Protein AF-A0A1I7UEZ5-F1 (afdb_monomer_lite)

pLDDT: mean 85.13, std 16.83, range [41.66, 97.75]

Organism: NCBI:txid1561998

Radius of gyration: 17.38 Å; chains: 1; bounding box: 58×22×42 Å

Sequence (93 aa):
MPGIRTKKSERRGQTLDNEKLIEMYNNRFEIEEELDILENLKIMDERKRIKQLNIQLSYIDNIISIGETNYTKKRHINVRRLFSVLKTLQEKE

Foldseek 3Di:
DDDDPPDPDPPPQFQADPVVLVVLVVLLVVLVVVLVVVVVVVPDPCVVVNVLSVVLNVLSVLLNVLRGHGHDPVSNVVSVVSVVVSVVSVVVD

Secondary structure (DSSP, 8-state):
------------SBSS-HHHHHHHHHHHHHHHHHHHHHHHT-SS--HHHHHHHHHHHHHHHHHHHHHTSBP-HHHHHHHHHHHHHHHHHHTT-

Structure (mmCIF, N/CA/C/O backbone):
data_AF-A0A1I7UEZ5-F1
#
_entry.id   AF-A0A1I7UEZ5-F1
#
loop_
_atom_site.group_PDB
_atom_site.id
_atom_site.type_symbol
_atom_site.label_atom_id
_atom_site.label_alt_id
_atom_site.label_comp_id
_atom_site.label_asym_id
_atom_site.label_entity_id
_atom_site.label_seq_id
_atom_site.pdbx_PDB_ins_code
_atom_site.Cartn_x
_atom_site.Cartn_y
_atom_site.Cartn_z
_atom_site.occupancy
_atom_site.B_iso_or_equiv
_atom_site.auth_seq_id
_atom_site.auth_comp_id
_atom_site.auth_asym_id
_atom_site.auth_atom_id
_atom_site.pdbx_PDB_model_num
ATOM 1 N N . MET A 1 1 ? 45.131 -4.814 -12.822 1.00 46.03 1 MET A N 1
ATOM 2 C CA . MET A 1 1 ? 43.922 -5.597 -12.484 1.00 46.03 1 MET A CA 1
ATOM 3 C C . MET A 1 1 ? 42.704 -4.712 -12.710 1.00 46.03 1 MET A C 1
ATOM 5 O O . MET A 1 1 ? 42.594 -3.711 -12.013 1.00 46.03 1 MET A O 1
ATOM 9 N N . PRO A 1 2 ? 41.858 -4.969 -13.721 1.00 42.41 2 PRO A N 1
ATOM 10 C CA . PRO A 1 2 ? 40.688 -4.137 -13.963 1.00 42.41 2 PRO A CA 1
ATOM 11 C C . PRO A 1 2 ? 39.576 -4.508 -12.977 1.00 42.41 2 PRO A C 1
ATOM 13 O O . PRO A 1 2 ? 39.306 -5.685 -12.743 1.00 42.41 2 PRO A O 1
ATOM 16 N N . GLY A 1 3 ? 38.987 -3.476 -12.371 1.00 44.84 3 GLY A N 1
ATOM 17 C CA . GLY A 1 3 ? 38.035 -3.572 -11.272 1.00 44.84 3 GLY A CA 1
ATOM 18 C C . GLY A 1 3 ? 36.829 -4.454 -11.580 1.00 44.84 3 GLY A C 1
ATOM 19 O O . GLY A 1 3 ? 36.225 -4.377 -12.652 1.00 44.84 3 GLY A O 1
ATOM 20 N N . ILE A 1 4 ? 36.481 -5.274 -10.591 1.00 46.34 4 ILE A N 1
ATOM 21 C CA . ILE A 1 4 ? 35.267 -6.080 -10.544 1.00 46.34 4 ILE A CA 1
ATOM 22 C C . ILE A 1 4 ? 34.088 -5.110 -10.635 1.00 46.34 4 ILE A C 1
ATOM 24 O O . ILE A 1 4 ? 33.735 -4.436 -9.669 1.00 46.34 4 ILE A O 1
ATOM 28 N N . ARG A 1 5 ? 33.502 -5.005 -11.832 1.00 49.47 5 ARG A N 1
ATOM 29 C CA . ARG A 1 5 ? 32.212 -4.349 -12.031 1.00 49.47 5 ARG A CA 1
ATOM 30 C C . ARG A 1 5 ? 31.217 -5.109 -11.168 1.00 49.47 5 ARG A C 1
ATOM 32 O O . ARG A 1 5 ? 30.952 -6.285 -11.417 1.00 49.47 5 ARG A O 1
ATOM 39 N N . THR A 1 6 ? 30.737 -4.445 -10.126 1.00 46.59 6 THR A N 1
ATOM 40 C CA . THR A 1 6 ? 29.687 -4.937 -9.246 1.00 46.59 6 THR A CA 1
ATOM 41 C C . THR A 1 6 ? 28.555 -5.498 -10.097 1.00 46.59 6 THR A C 1
ATOM 43 O O . THR A 1 6 ? 28.102 -4.881 -11.066 1.00 46.59 6 THR A O 1
ATOM 46 N N . LYS A 1 7 ? 28.186 -6.742 -9.781 1.00 41.66 7 LYS A N 1
ATOM 47 C CA . LYS A 1 7 ? 27.148 -7.516 -10.456 1.00 41.66 7 LYS A CA 1
ATOM 48 C C . LYS A 1 7 ? 25.924 -6.620 -10.653 1.00 41.66 7 LYS A C 1
ATOM 50 O O . LYS A 1 7 ? 25.341 -6.160 -9.675 1.00 41.66 7 LYS A O 1
ATOM 55 N N . LYS A 1 8 ? 25.544 -6.371 -11.912 1.00 44.44 8 LYS A N 1
ATOM 56 C CA . LYS A 1 8 ? 24.195 -5.904 -12.247 1.00 44.44 8 LYS A CA 1
ATOM 57 C C . LYS A 1 8 ? 23.251 -6.932 -11.636 1.00 44.44 8 LYS A C 1
ATOM 59 O O . LYS A 1 8 ? 23.176 -8.045 -12.150 1.00 44.44 8 LYS A O 1
ATOM 64 N N . SER A 1 9 ? 22.608 -6.586 -10.523 1.00 49.12 9 SER A N 1
ATOM 65 C CA . SER A 1 9 ? 21.509 -7.382 -10.000 1.00 49.12 9 SER A CA 1
ATOM 66 C C . SER A 1 9 ? 20.512 -7.574 -11.136 1.00 49.12 9 SER A C 1
ATOM 68 O O . SER A 1 9 ? 20.253 -6.654 -11.920 1.00 49.12 9 SER A O 1
ATOM 70 N N . GLU A 1 10 ? 20.053 -8.807 -11.298 1.00 47.25 10 GLU A N 1
ATOM 71 C CA . GLU A 1 10 ? 19.091 -9.194 -12.317 1.00 47.25 10 GLU A CA 1
ATOM 72 C C . GLU 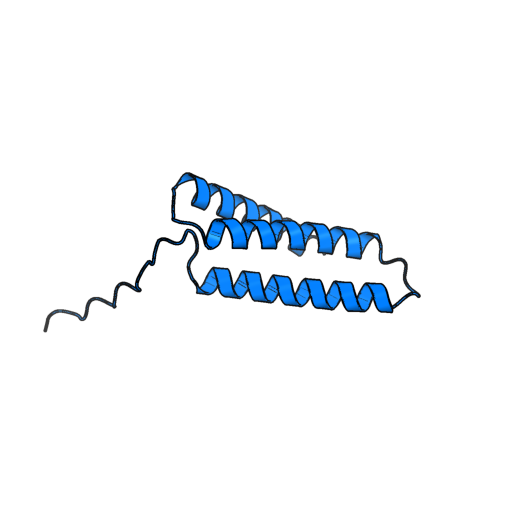A 1 10 ? 17.824 -8.348 -12.147 1.00 47.25 10 GLU A C 1
ATOM 74 O O . GLU A 1 10 ? 16.936 -8.670 -11.364 1.00 47.25 10 GLU A O 1
ATOM 79 N N . ARG A 1 11 ? 17.740 -7.225 -12.868 1.00 50.94 11 ARG A N 1
ATOM 80 C CA . ARG A 1 11 ? 16.512 -6.443 -13.012 1.00 50.94 11 ARG A CA 1
ATOM 81 C C . ARG A 1 11 ? 15.538 -7.283 -13.827 1.00 50.94 11 ARG A C 1
ATOM 83 O O . ARG A 1 11 ? 15.436 -7.111 -15.042 1.00 50.94 11 ARG A O 1
ATOM 90 N N . ARG A 1 12 ? 14.843 -8.214 -13.179 1.00 54.31 12 ARG A N 1
ATOM 91 C CA . ARG A 1 12 ? 13.697 -8.913 -13.762 1.00 54.31 12 ARG A CA 1
ATOM 92 C C . ARG A 1 12 ? 12.547 -7.932 -13.889 1.00 54.31 12 ARG A C 1
ATOM 94 O O . ARG A 1 12 ? 11.637 -7.962 -13.087 1.00 54.31 12 ARG A O 1
ATOM 101 N N . GLY A 1 13 ? 12.612 -7.034 -14.865 1.00 70.19 13 GLY A N 1
ATOM 102 C CA . GLY A 1 13 ? 11.473 -6.268 -15.355 1.00 70.19 13 GLY A CA 1
ATOM 103 C C . GLY A 1 13 ? 10.792 -5.291 -14.392 1.00 70.19 13 GLY A C 1
ATOM 104 O O . GLY A 1 13 ? 10.241 -4.349 -14.915 1.00 70.19 13 GLY A O 1
ATOM 105 N N . GLN A 1 14 ? 10.831 -5.435 -13.068 1.00 84.62 14 GLN A N 1
ATOM 106 C CA . GLN A 1 14 ? 9.935 -4.807 -12.089 1.00 84.62 14 GLN A CA 1
ATOM 107 C C . GLN A 1 14 ? 10.122 -3.291 -11.923 1.00 84.62 14 GLN A C 1
ATOM 109 O O . GLN A 1 14 ? 11.181 -2.731 -12.218 1.00 84.62 14 GLN A O 1
ATOM 114 N N . THR A 1 15 ? 9.057 -2.613 -11.485 1.00 89.62 15 THR A N 1
ATOM 115 C CA . THR A 1 15 ? 9.024 -1.154 -11.304 1.00 89.62 15 THR A CA 1
ATOM 116 C C . THR A 1 15 ? 9.752 -0.733 -10.032 1.00 89.62 15 THR A C 1
ATOM 118 O O . THR A 1 15 ? 10.409 0.310 -10.039 1.00 89.62 15 THR A O 1
ATOM 121 N N . LEU A 1 16 ? 9.651 -1.532 -8.970 1.00 91.12 16 LEU A N 1
ATOM 122 C CA . LEU A 1 16 ? 10.423 -1.376 -7.741 1.00 91.12 16 LEU A CA 1
ATOM 123 C C . LEU A 1 16 ? 11.491 -2.459 -7.625 1.00 91.12 16 LEU A C 1
ATOM 125 O O . LEU A 1 16 ? 11.405 -3.507 -8.260 1.00 91.12 16 LEU A O 1
ATOM 129 N N . ASP A 1 17 ? 12.518 -2.173 -6.830 1.00 91.50 17 ASP A N 1
ATOM 130 C CA . ASP A 1 17 ? 13.463 -3.194 -6.401 1.00 91.50 17 ASP A CA 1
ATOM 131 C C . ASP A 1 17 ? 12.858 -4.065 -5.290 1.00 91.50 17 ASP A C 1
ATOM 133 O O . ASP A 1 17 ? 11.867 -3.714 -4.644 1.00 91.50 17 ASP A O 1
ATOM 137 N N . ASN A 1 18 ? 13.467 -5.231 -5.081 1.00 91.25 18 ASN A N 1
ATOM 138 C CA . ASN A 1 18 ? 12.991 -6.191 -4.090 1.00 91.25 18 ASN A CA 1
ATOM 139 C C . ASN A 1 18 ? 13.040 -5.623 -2.670 1.00 91.25 18 ASN A C 1
ATOM 141 O O . ASN A 1 18 ? 12.166 -5.936 -1.875 1.00 91.25 18 ASN A O 1
ATOM 145 N N . GLU A 1 19 ? 14.032 -4.789 -2.351 1.00 93.56 19 GLU A N 1
ATOM 146 C CA . GLU A 1 19 ? 14.155 -4.172 -1.026 1.00 93.56 19 GLU A CA 1
ATOM 147 C C . GLU A 1 19 ? 12.938 -3.295 -0.716 1.00 93.56 19 GLU A C 1
ATOM 149 O O . GLU A 1 19 ? 12.331 -3.444 0.344 1.00 93.56 19 GLU A O 1
ATOM 154 N N . LYS A 1 20 ? 12.512 -2.449 -1.664 1.00 93.44 20 LYS A N 1
ATOM 155 C CA . LYS A 1 20 ? 11.310 -1.627 -1.492 1.00 93.44 20 LYS A CA 1
ATOM 156 C C . LYS A 1 20 ? 10.030 -2.446 -1.499 1.00 93.44 20 LYS A C 1
ATOM 158 O O . LYS A 1 20 ? 9.103 -2.093 -0.781 1.00 93.44 20 LYS A O 1
ATOM 163 N N . LEU A 1 21 ? 9.955 -3.519 -2.284 1.00 94.12 21 LEU A N 1
ATOM 164 C CA . LEU A 1 21 ? 8.799 -4.418 -2.244 1.00 94.12 21 LEU A CA 1
ATOM 165 C C . LEU A 1 21 ? 8.674 -5.104 -0.880 1.00 94.12 21 LEU A C 1
ATOM 167 O O . LEU A 1 21 ? 7.591 -5.094 -0.306 1.00 94.12 21 LEU A O 1
ATOM 171 N N . ILE A 1 22 ? 9.775 -5.629 -0.335 1.00 96.06 22 ILE A N 1
ATOM 172 C CA . ILE A 1 22 ? 9.808 -6.252 0.996 1.00 96.06 22 ILE A CA 1
ATOM 173 C C . ILE A 1 22 ? 9.371 -5.251 2.072 1.00 96.06 22 ILE A C 1
ATOM 175 O O . ILE A 1 22 ? 8.528 -5.586 2.895 1.00 96.06 22 ILE A O 1
ATOM 179 N N . GLU A 1 23 ? 9.880 -4.016 2.034 1.00 95.56 23 GLU A N 1
ATOM 180 C CA . GLU A 1 23 ? 9.459 -2.949 2.955 1.00 95.56 23 GLU A CA 1
ATOM 181 C C . GLU A 1 23 ? 7.939 -2.723 2.909 1.00 95.56 23 GLU A C 1
ATOM 183 O O . GLU A 1 23 ? 7.292 -2.619 3.946 1.00 95.56 23 GLU A O 1
ATOM 188 N N . MET A 1 24 ? 7.341 -2.707 1.714 1.00 97.00 24 MET A N 1
ATOM 189 C CA . MET A 1 24 ? 5.893 -2.531 1.573 1.00 97.00 24 MET A CA 1
ATOM 190 C C . MET A 1 24 ? 5.092 -3.735 2.063 1.00 97.00 24 MET A C 1
ATOM 192 O O . MET A 1 24 ? 4.048 -3.539 2.676 1.00 97.00 24 MET A O 1
ATOM 196 N N . TYR A 1 25 ? 5.569 -4.962 1.844 1.00 97.69 25 TYR A N 1
ATOM 197 C CA . TYR A 1 25 ? 4.925 -6.153 2.403 1.00 97.69 25 TYR A CA 1
ATOM 198 C C . TYR A 1 25 ? 4.979 -6.185 3.931 1.00 97.69 25 TYR A C 1
ATOM 200 O O . TYR A 1 25 ? 3.987 -6.551 4.554 1.00 97.69 25 TYR A O 1
ATOM 208 N N . ASN A 1 26 ? 6.094 -5.765 4.531 1.00 97.75 26 ASN A N 1
ATOM 209 C CA . ASN A 1 26 ? 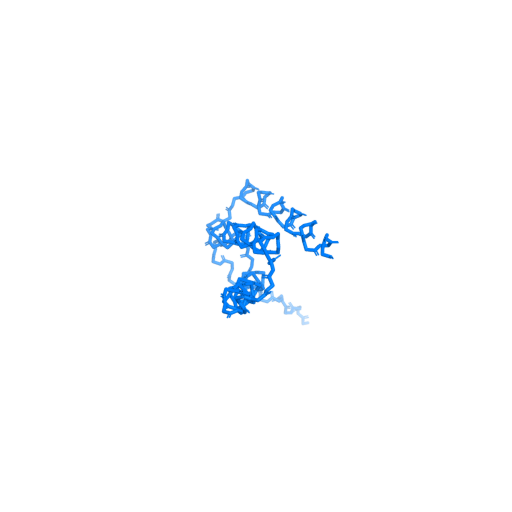6.209 -5.671 5.985 1.00 97.75 26 ASN A CA 1
ATOM 210 C C . ASN A 1 26 ? 5.229 -4.632 6.543 1.00 97.75 26 ASN A C 1
ATOM 212 O O . ASN A 1 26 ? 4.446 -4.954 7.428 1.00 97.75 26 ASN A O 1
ATOM 216 N N . ASN A 1 27 ? 5.179 -3.434 5.950 1.00 95.75 27 ASN A N 1
ATOM 217 C CA . ASN A 1 27 ? 4.221 -2.404 6.364 1.00 95.75 27 ASN A CA 1
ATOM 218 C C . ASN A 1 27 ? 2.764 -2.871 6.203 1.00 95.75 27 ASN A C 1
ATOM 220 O O . ASN A 1 27 ? 1.908 -2.534 7.015 1.00 95.75 27 ASN A O 1
ATOM 224 N N . ARG A 1 28 ? 2.466 -3.637 5.143 1.00 97.75 28 ARG A N 1
ATOM 225 C CA . ARG A 1 28 ? 1.144 -4.240 4.927 1.00 97.75 28 ARG A CA 1
ATOM 226 C C . ARG A 1 28 ? 0.775 -5.165 6.087 1.00 97.75 28 ARG A C 1
ATOM 228 O O . ARG A 1 28 ? -0.314 -5.034 6.630 1.00 97.75 28 ARG A O 1
ATOM 235 N N . PHE A 1 29 ? 1.693 -6.057 6.456 1.00 97.75 29 PHE A N 1
ATOM 236 C CA . PHE A 1 29 ? 1.511 -7.004 7.553 1.00 97.75 29 PHE A CA 1
ATOM 237 C C . PHE A 1 29 ? 1.299 -6.293 8.898 1.00 97.75 29 PHE A C 1
ATOM 239 O O . PHE A 1 29 ? 0.354 -6.617 9.607 1.00 97.75 29 PHE A O 1
ATOM 246 N N . GLU A 1 30 ? 2.118 -5.286 9.216 1.00 96.50 30 GLU A N 1
ATOM 247 C CA . GLU A 1 30 ? 2.003 -4.511 10.462 1.00 96.50 30 GLU A CA 1
ATOM 248 C C . GLU A 1 30 ? 0.642 -3.805 10.587 1.00 96.50 30 GLU A C 1
ATOM 250 O O . GLU A 1 30 ? 0.021 -3.821 11.648 1.00 96.50 30 GLU A O 1
ATOM 255 N N . ILE A 1 31 ? 0.138 -3.220 9.494 1.00 95.62 31 ILE A N 1
ATOM 256 C CA . ILE A 1 31 ? -1.172 -2.553 9.485 1.00 95.62 31 ILE A CA 1
ATOM 257 C C . ILE A 1 31 ? -2.324 -3.554 9.619 1.00 95.62 31 ILE A C 1
ATOM 259 O O . ILE A 1 31 ? -3.305 -3.257 10.301 1.00 95.62 31 ILE A O 1
ATOM 263 N N . GLU A 1 32 ? -2.235 -4.713 8.962 1.00 96.62 32 GLU A N 1
ATOM 264 C CA . GLU A 1 32 ? -3.236 -5.779 9.099 1.00 96.62 32 GLU A CA 1
ATOM 265 C C . GLU A 1 32 ? -3.293 -6.293 10.547 1.00 96.62 32 GLU A C 1
ATOM 267 O O . GLU A 1 32 ? -4.382 -6.413 11.104 1.00 96.62 32 GLU A O 1
ATOM 272 N N . GLU A 1 33 ? -2.141 -6.492 11.194 1.00 96.31 33 GLU A N 1
ATOM 273 C CA . GLU A 1 33 ? -2.074 -6.886 12.607 1.00 96.31 33 GLU A CA 1
ATOM 274 C C . GLU A 1 33 ? -2.675 -5.814 13.533 1.00 96.31 33 GLU A C 1
ATOM 276 O O . GLU A 1 33 ? -3.447 -6.135 14.440 1.00 96.31 33 GLU A O 1
ATOM 281 N N . GLU A 1 34 ? -2.389 -4.529 13.292 1.00 94.19 34 GLU A N 1
ATOM 282 C CA . GLU A 1 34 ? -2.981 -3.441 14.077 1.00 94.19 34 GLU A CA 1
ATOM 283 C C . GLU A 1 34 ? -4.509 -3.387 13.912 1.00 94.19 34 GLU A C 1
ATOM 285 O O . GLU A 1 34 ? -5.235 -3.239 14.899 1.00 94.19 34 GLU A O 1
ATOM 290 N N . LEU A 1 35 ? -5.019 -3.544 12.686 1.00 93.06 35 LEU A N 1
ATOM 291 C CA . LEU A 1 35 ? -6.459 -3.598 12.422 1.00 93.06 35 LEU A CA 1
ATOM 292 C C . LEU A 1 35 ? -7.127 -4.756 13.174 1.00 93.06 35 LEU A C 1
ATOM 294 O O . LEU A 1 35 ? -8.136 -4.528 13.846 1.00 93.06 35 LEU A O 1
ATOM 298 N N . ASP A 1 36 ? -6.536 -5.950 13.138 1.00 93.00 36 ASP A N 1
ATOM 299 C CA . ASP A 1 36 ? -7.041 -7.123 13.858 1.00 93.00 36 ASP A CA 1
ATOM 300 C C . ASP A 1 36 ? -7.099 -6.874 15.376 1.00 93.00 36 ASP A C 1
ATOM 302 O O . ASP A 1 36 ? -8.074 -7.233 16.048 1.00 93.00 36 ASP A O 1
ATOM 306 N N . ILE A 1 37 ? -6.084 -6.219 15.948 1.00 92.00 37 ILE A N 1
ATOM 307 C CA . ILE A 1 37 ? -6.066 -5.841 17.369 1.00 92.00 37 ILE A CA 1
ATOM 308 C C . ILE A 1 37 ? -7.198 -4.850 17.681 1.00 92.00 37 ILE A C 1
ATOM 310 O O . ILE A 1 37 ? -7.942 -5.042 18.649 1.00 92.00 37 ILE A O 1
ATOM 314 N N . LEU A 1 38 ? -7.358 -3.805 16.865 1.00 90.12 38 LEU A N 1
ATOM 315 C CA . LEU A 1 38 ? -8.366 -2.761 17.073 1.00 90.12 38 LEU A CA 1
ATOM 316 C C . LEU A 1 38 ? -9.798 -3.295 16.957 1.00 90.12 38 LEU A C 1
ATOM 318 O O . LEU A 1 38 ? -10.662 -2.909 17.749 1.00 90.12 38 LEU A O 1
ATOM 322 N N . GLU A 1 39 ? -10.059 -4.210 16.023 1.00 86.19 39 GLU A N 1
ATOM 323 C CA . GLU A 1 39 ? -11.364 -4.865 15.890 1.00 86.19 39 GLU A CA 1
ATOM 324 C C . GLU A 1 39 ? -11.704 -5.735 17.110 1.00 86.19 39 GLU A C 1
ATOM 326 O O . GLU A 1 39 ? -12.855 -5.768 17.567 1.00 86.19 39 GLU A O 1
ATOM 331 N N . ASN A 1 40 ? -10.697 -6.391 17.692 1.00 85.81 40 ASN A N 1
ATOM 332 C CA . ASN A 1 40 ? -10.863 -7.234 18.873 1.00 85.81 40 ASN A CA 1
ATOM 333 C C . ASN A 1 40 ? -11.004 -6.441 20.177 1.00 85.81 40 ASN A C 1
ATOM 335 O O . ASN A 1 40 ? -11.628 -6.927 21.125 1.00 85.81 40 ASN A O 1
ATOM 339 N N . LEU A 1 41 ? -10.475 -5.216 20.237 1.00 83.62 41 LEU A N 1
ATOM 340 C CA . LEU A 1 41 ? -10.436 -4.437 21.471 1.00 83.62 41 LEU A CA 1
ATOM 341 C C . LEU A 1 41 ? -11.800 -3.928 21.950 1.00 83.62 41 LEU A C 1
ATOM 343 O O . LEU A 1 41 ? -11.863 -3.589 23.124 1.00 83.62 41 LEU A O 1
ATOM 347 N N . LYS A 1 42 ? -12.864 -3.911 21.120 1.00 65.50 42 LYS A N 1
ATOM 348 C CA . LYS A 1 42 ? -14.314 -3.632 21.389 1.00 65.50 42 LYS A CA 1
ATOM 349 C C . LYS A 1 42 ? -14.714 -2.491 22.360 1.00 65.50 42 LYS A C 1
ATOM 351 O O . LYS A 1 42 ? -15.905 -2.220 22.503 1.00 65.50 42 LYS A O 1
ATOM 356 N N . ILE A 1 43 ? -13.773 -1.828 23.023 1.00 62.97 43 ILE A N 1
ATOM 357 C CA . ILE A 1 43 ? -13.947 -0.978 24.209 1.00 62.97 43 ILE A CA 1
ATOM 358 C C . ILE A 1 43 ? -13.538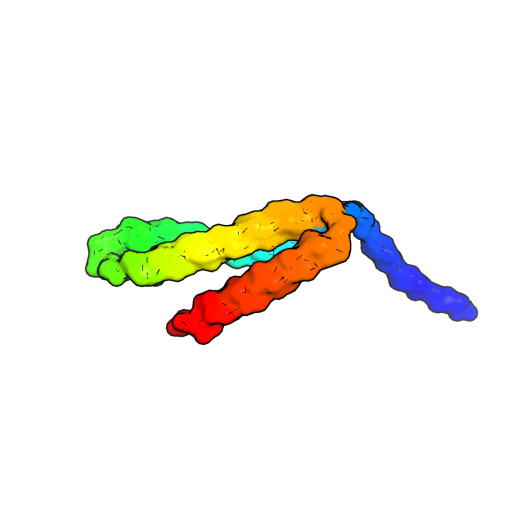 0.474 23.893 1.00 62.97 43 ILE A C 1
ATOM 360 O O . ILE A 1 43 ? -13.966 1.392 24.589 1.00 62.97 43 ILE A O 1
ATOM 364 N N . MET A 1 44 ? -12.780 0.712 22.817 1.00 65.88 44 MET A N 1
ATOM 365 C CA . MET A 1 44 ? -12.349 2.046 22.379 1.00 65.88 44 MET A CA 1
ATOM 366 C C . MET A 1 44 ? -12.964 2.411 21.019 1.00 65.88 44 MET A C 1
ATOM 368 O O . MET A 1 44 ? -13.000 1.589 20.104 1.00 65.88 44 MET A O 1
ATOM 372 N N . ASP A 1 45 ? -13.461 3.647 20.880 1.00 76.56 45 ASP A N 1
ATOM 373 C CA . ASP A 1 45 ? -13.952 4.183 19.601 1.00 76.56 45 ASP A CA 1
ATOM 374 C C . ASP A 1 45 ? -12.774 4.570 18.693 1.00 76.56 45 ASP A C 1
ATOM 376 O O . ASP A 1 45 ? -12.436 5.738 18.514 1.00 76.56 45 ASP A O 1
ATOM 380 N N . GLU A 1 46 ? -12.142 3.555 18.110 1.00 85.12 46 GLU A N 1
ATOM 381 C CA . GLU A 1 46 ? -10.966 3.693 17.244 1.00 85.12 46 GLU A CA 1
ATOM 382 C C . GLU A 1 46 ? -11.331 3.855 15.762 1.00 85.12 46 GLU A C 1
ATOM 384 O O . GLU A 1 46 ? -10.498 3.701 14.870 1.00 85.12 46 GLU A O 1
ATOM 389 N N . ARG A 1 47 ? -12.582 4.224 15.449 1.00 86.56 47 ARG A N 1
ATOM 390 C CA . ARG A 1 47 ? -13.066 4.364 14.060 1.00 86.56 47 ARG A CA 1
ATOM 391 C C . ARG A 1 47 ? -12.191 5.280 13.210 1.00 86.56 47 ARG A C 1
ATOM 393 O O . ARG A 1 47 ? -12.025 5.046 12.012 1.00 86.56 47 ARG A O 1
ATOM 400 N N . LYS A 1 48 ? -11.640 6.340 13.811 1.00 88.94 48 LYS A N 1
ATOM 401 C CA . LYS A 1 48 ? -10.738 7.268 13.119 1.00 88.94 48 LYS A CA 1
ATOM 402 C C . LYS A 1 48 ? -9.418 6.585 12.756 1.00 88.94 48 LYS A C 1
ATOM 404 O O . LYS A 1 48 ? -8.994 6.718 11.608 1.00 88.94 48 LYS A O 1
ATOM 409 N N . ARG A 1 49 ? -8.821 5.843 13.693 1.00 90.81 49 ARG A N 1
ATOM 410 C CA . ARG A 1 49 ? -7.579 5.095 13.487 1.00 90.81 49 ARG A CA 1
ATOM 411 C C . ARG A 1 49 ? -7.772 3.987 12.458 1.00 90.81 49 ARG A C 1
ATOM 413 O O . ARG A 1 49 ? -7.057 3.959 11.465 1.00 90.81 49 ARG A O 1
ATOM 420 N N . ILE A 1 50 ? -8.832 3.191 12.599 1.00 91.94 50 ILE A N 1
ATOM 421 C CA . ILE A 1 50 ? -9.221 2.149 11.634 1.00 91.94 50 ILE A CA 1
ATOM 422 C C . ILE A 1 50 ? -9.362 2.737 10.226 1.00 91.94 50 ILE A C 1
ATOM 424 O O . ILE A 1 50 ? -8.858 2.179 9.252 1.00 91.94 50 ILE A O 1
ATOM 428 N N . LYS A 1 51 ? -10.013 3.899 10.087 1.00 92.44 51 LYS A N 1
ATOM 429 C CA . LYS A 1 51 ? -10.133 4.571 8.787 1.00 92.44 51 LYS A CA 1
ATOM 430 C C . LYS A 1 51 ? -8.773 5.010 8.234 1.00 92.44 51 LYS A C 1
ATOM 432 O O . LYS A 1 51 ? -8.561 4.901 7.030 1.00 92.44 51 LYS A O 1
ATOM 437 N N . GLN A 1 52 ? -7.874 5.524 9.074 1.00 92.88 52 GLN A N 1
ATOM 438 C CA . GLN A 1 52 ? -6.523 5.912 8.654 1.00 92.88 52 GLN A CA 1
ATOM 439 C C . GLN A 1 52 ? -5.716 4.700 8.180 1.00 92.88 52 GLN A C 1
ATOM 441 O O . GLN A 1 52 ? -5.173 4.746 7.078 1.00 92.88 52 GLN A O 1
ATOM 446 N N . LEU A 1 53 ? -5.718 3.615 8.954 1.00 94.88 53 LEU A N 1
ATOM 447 C CA . LEU A 1 53 ? -5.039 2.359 8.632 1.00 94.88 53 LEU A CA 1
ATOM 448 C C . LEU A 1 53 ? -5.541 1.759 7.317 1.00 94.88 53 LEU A C 1
ATOM 450 O O . LEU A 1 53 ? -4.742 1.454 6.440 1.00 94.88 53 LEU A O 1
ATOM 454 N N . ASN A 1 54 ? -6.858 1.709 7.105 1.00 95.38 54 ASN A N 1
ATOM 455 C CA . ASN A 1 54 ? -7.432 1.242 5.838 1.00 95.38 54 ASN A CA 1
ATOM 456 C C . ASN A 1 54 ? -7.000 2.092 4.630 1.00 95.38 54 ASN A C 1
ATOM 458 O O . ASN A 1 54 ? -6.767 1.568 3.539 1.00 95.38 54 ASN A O 1
ATOM 462 N N . ILE A 1 55 ? -6.879 3.414 4.802 1.00 95.81 55 ILE A N 1
ATOM 463 C CA . ILE A 1 55 ? -6.362 4.284 3.740 1.00 95.81 55 ILE A CA 1
ATOM 464 C C . ILE A 1 55 ? -4.888 3.957 3.477 1.00 95.81 55 ILE A C 1
ATOM 466 O O . ILE A 1 55 ? -4.520 3.776 2.318 1.00 95.81 55 ILE A O 1
ATOM 470 N N . GLN A 1 56 ? -4.056 3.867 4.519 1.00 95.94 56 GLN A N 1
ATOM 471 C CA . GLN A 1 56 ? -2.637 3.520 4.384 1.00 95.94 56 GLN A CA 1
ATOM 472 C C . GLN A 1 56 ? -2.458 2.160 3.684 1.00 95.94 56 GLN A C 1
ATOM 474 O O . GLN A 1 56 ? -1.695 2.076 2.720 1.00 95.94 56 GLN A O 1
ATOM 479 N N . LEU A 1 57 ? -3.237 1.147 4.078 1.00 96.69 57 LEU A N 1
ATOM 480 C CA . LEU A 1 57 ? -3.254 -0.184 3.470 1.00 96.69 57 LEU A CA 1
ATOM 481 C C . LEU A 1 57 ? -3.552 -0.119 1.967 1.00 96.69 57 LEU A C 1
ATOM 483 O O . LEU A 1 57 ? -2.812 -0.676 1.160 1.00 96.69 57 LEU A O 1
ATOM 487 N N . SER A 1 58 ? -4.554 0.670 1.561 1.00 97.12 58 SER A N 1
ATOM 488 C CA . SER A 1 58 ? -4.875 0.863 0.142 1.00 97.12 58 SER A CA 1
ATOM 489 C C . SER A 1 58 ? -3.721 1.489 -0.651 1.00 97.12 58 SER A C 1
ATOM 491 O O . SER A 1 58 ? -3.479 1.123 -1.805 1.00 97.12 58 SER A O 1
ATOM 493 N N . TYR A 1 59 ? -2.980 2.436 -0.064 1.00 97.06 59 TYR A N 1
ATOM 494 C CA . TYR A 1 59 ? -1.792 2.995 -0.716 1.00 97.06 59 TYR A CA 1
ATOM 495 C C . TYR A 1 59 ? -0.682 1.951 -0.849 1.00 97.06 59 TYR A C 1
ATOM 497 O O . TYR A 1 59 ? -0.063 1.877 -1.911 1.00 97.06 59 TYR A O 1
ATOM 505 N N . ILE A 1 60 ? -0.459 1.135 0.180 1.00 97.50 60 ILE A N 1
ATOM 506 C CA . ILE A 1 60 ? 0.545 0.066 0.177 1.00 97.50 60 ILE A CA 1
ATOM 507 C C . ILE A 1 60 ? 0.218 -0.994 -0.879 1.00 97.50 60 ILE A C 1
ATOM 509 O O . ILE A 1 60 ? 1.073 -1.290 -1.714 1.00 97.50 60 ILE A O 1
ATOM 513 N N . ASP A 1 61 ? -1.024 -1.478 -0.935 1.00 97.69 61 ASP A N 1
ATOM 514 C CA . ASP A 1 61 ? -1.460 -2.459 -1.938 1.00 97.69 61 ASP A CA 1
ATOM 515 C C . ASP A 1 61 ? -1.259 -1.932 -3.369 1.00 97.69 61 ASP A C 1
ATOM 517 O O . ASP A 1 61 ? -0.784 -2.646 -4.256 1.00 97.69 61 ASP A O 1
ATOM 521 N N . ASN A 1 62 ? -1.545 -0.646 -3.602 1.00 97.12 62 ASN A N 1
ATOM 522 C CA . ASN A 1 62 ? -1.302 -0.007 -4.895 1.00 97.12 62 ASN A CA 1
ATOM 523 C C . ASN A 1 62 ? 0.196 0.117 -5.224 1.00 97.12 62 ASN A C 1
ATOM 525 O O . ASN A 1 62 ? 0.588 -0.044 -6.384 1.00 97.12 62 ASN A O 1
ATOM 529 N N . ILE A 1 63 ? 1.042 0.415 -4.232 1.00 96.94 63 ILE A N 1
ATOM 530 C CA . ILE A 1 63 ? 2.499 0.478 -4.414 1.00 96.94 63 ILE A CA 1
ATOM 531 C C . ILE A 1 63 ? 3.042 -0.901 -4.783 1.00 96.94 63 ILE A C 1
ATOM 533 O O . ILE A 1 63 ? 3.804 -0.991 -5.745 1.00 96.94 63 ILE A O 1
ATOM 537 N N . ILE A 1 64 ? 2.629 -1.953 -4.071 1.00 96.69 64 ILE A N 1
ATOM 538 C CA . ILE A 1 64 ? 3.020 -3.342 -4.343 1.00 96.69 64 ILE A CA 1
ATOM 539 C C . ILE A 1 64 ? 2.573 -3.734 -5.752 1.00 96.69 64 ILE A C 1
ATOM 541 O O . ILE A 1 64 ? 3.410 -4.066 -6.590 1.00 96.69 64 ILE A O 1
ATOM 545 N N . SER A 1 65 ? 1.280 -3.572 -6.053 1.00 96.06 65 SER A N 1
ATOM 546 C CA . SER A 1 65 ? 0.687 -3.924 -7.347 1.00 96.06 65 SER A CA 1
ATOM 547 C C . SER A 1 65 ? 1.443 -3.298 -8.522 1.00 96.06 65 SER A C 1
ATOM 549 O O . SER A 1 65 ? 1.774 -3.974 -9.496 1.00 96.06 65 SER A O 1
ATOM 551 N N . ILE A 1 66 ? 1.783 -2.005 -8.441 1.00 94.88 66 ILE A N 1
ATOM 552 C CA . ILE A 1 66 ? 2.559 -1.350 -9.499 1.00 94.88 66 ILE A CA 1
ATOM 553 C C . ILE A 1 66 ? 4.034 -1.770 -9.443 1.00 94.88 66 ILE A C 1
ATOM 555 O O . ILE A 1 66 ? 4.642 -1.972 -10.498 1.00 94.88 66 ILE A O 1
ATOM 559 N N . GLY A 1 67 ? 4.608 -1.897 -8.248 1.00 93.31 67 GLY A N 1
ATOM 560 C CA . GLY A 1 67 ? 6.004 -2.249 -8.000 1.00 93.31 67 GLY A CA 1
ATOM 561 C C . GLY A 1 67 ? 6.407 -3.592 -8.606 1.00 93.31 67 GLY A C 1
ATOM 562 O O . GLY A 1 67 ? 7.462 -3.673 -9.236 1.00 93.31 67 GLY A O 1
ATOM 563 N N . GLU A 1 68 ? 5.535 -4.594 -8.512 1.00 94.44 68 GLU A N 1
ATOM 564 C CA . GLU A 1 68 ? 5.729 -5.934 -9.079 1.00 94.44 68 GLU A CA 1
ATOM 565 C C . GLU A 1 68 ? 5.575 -5.985 -10.606 1.00 94.44 68 GLU A C 1
ATOM 567 O O . GLU A 1 68 ? 6.009 -6.935 -11.261 1.00 94.44 68 GLU A O 1
ATOM 572 N N . THR A 1 69 ? 4.963 -4.967 -11.213 1.00 93.19 69 THR A N 1
ATOM 573 C CA . THR A 1 69 ? 4.777 -4.935 -12.667 1.00 93.19 69 THR A CA 1
ATOM 574 C C . THR A 1 69 ? 6.008 -4.416 -13.397 1.00 93.19 69 THR A C 1
ATOM 576 O O . THR A 1 69 ? 6.821 -3.672 -12.847 1.00 93.19 69 THR A O 1
ATOM 579 N N . ASN A 1 70 ? 6.096 -4.716 -14.698 1.00 91.94 70 ASN A N 1
ATOM 580 C CA . ASN A 1 70 ? 7.212 -4.260 -15.519 1.00 91.94 70 ASN A CA 1
ATOM 581 C C . ASN A 1 70 ? 7.407 -2.729 -15.501 1.00 91.94 70 ASN A C 1
ATOM 583 O O . ASN A 1 70 ? 6.446 -1.961 -15.613 1.00 91.94 70 ASN A O 1
ATOM 587 N N . TYR A 1 71 ? 8.658 -2.285 -15.443 1.00 91.12 71 TYR A N 1
ATOM 588 C CA . TYR A 1 71 ? 9.071 -0.901 -15.377 1.00 91.12 71 TYR A CA 1
ATOM 589 C C . TYR A 1 71 ? 8.573 -0.140 -16.595 1.00 91.12 71 TYR A C 1
ATOM 591 O O . TYR A 1 71 ? 8.871 -0.454 -17.748 1.00 91.12 71 TYR A O 1
ATOM 599 N N . THR A 1 72 ? 7.877 0.952 -16.311 1.00 92.25 72 THR A N 1
ATOM 600 C CA . THR A 1 72 ? 7.694 2.045 -17.258 1.00 92.25 72 THR A CA 1
ATOM 601 C C . THR A 1 72 ? 7.947 3.351 -16.520 1.00 92.25 72 THR A C 1
ATOM 603 O O . THR A 1 72 ? 7.670 3.462 -15.322 1.00 92.25 72 THR A O 1
ATOM 606 N N . LYS A 1 73 ? 8.409 4.385 -17.233 1.00 91.06 73 LYS A N 1
ATOM 607 C CA . LYS A 1 73 ? 8.592 5.727 -16.650 1.00 91.06 73 LYS A CA 1
ATOM 608 C C . LYS A 1 73 ? 7.322 6.219 -15.939 1.00 91.06 73 LYS A C 1
ATOM 610 O O . LYS A 1 73 ? 7.407 6.786 -14.856 1.00 91.06 73 LYS A O 1
ATOM 615 N N . LYS A 1 74 ? 6.148 5.954 -16.527 1.00 93.31 74 LYS A N 1
ATOM 616 C CA . LYS A 1 74 ? 4.837 6.315 -15.966 1.00 93.31 74 LYS A CA 1
ATOM 617 C C . LYS A 1 74 ? 4.561 5.595 -14.642 1.00 93.31 74 LYS A C 1
ATOM 619 O O . LYS A 1 74 ? 4.186 6.248 -13.675 1.00 93.31 74 LYS A O 1
ATOM 624 N N . ARG A 1 75 ? 4.786 4.279 -14.579 1.00 91.44 75 ARG A N 1
ATOM 625 C CA . ARG A 1 75 ? 4.600 3.479 -13.355 1.00 91.44 75 ARG A CA 1
ATOM 626 C C . ARG A 1 75 ? 5.534 3.925 -12.236 1.00 91.44 75 ARG A C 1
ATOM 628 O O . ARG A 1 75 ? 5.074 4.141 -11.124 1.00 91.44 75 ARG A O 1
ATOM 635 N N . HIS A 1 76 ? 6.800 4.181 -12.555 1.00 90.56 76 HIS A N 1
ATOM 636 C CA . HIS A 1 76 ? 7.774 4.685 -11.583 1.00 90.56 76 HIS A CA 1
ATOM 637 C C . HIS A 1 76 ? 7.374 6.039 -10.984 1.00 90.56 76 HIS A C 1
ATOM 639 O O . HIS A 1 76 ? 7.461 6.248 -9.776 1.00 90.56 76 HIS A O 1
ATOM 645 N N . ILE A 1 77 ? 6.897 6.967 -11.821 1.00 93.75 77 ILE A N 1
ATOM 646 C CA . ILE A 1 77 ? 6.393 8.270 -11.360 1.00 93.75 77 ILE A CA 1
ATOM 647 C C . ILE A 1 77 ? 5.158 8.088 -10.473 1.00 93.75 77 ILE A C 1
ATOM 649 O O . ILE A 1 77 ? 5.062 8.733 -9.430 1.00 93.75 77 ILE A O 1
ATOM 653 N N . ASN A 1 78 ? 4.231 7.211 -10.865 1.00 94.19 78 ASN A N 1
ATOM 654 C CA . ASN A 1 78 ? 3.037 6.922 -10.074 1.00 94.19 78 ASN A CA 1
ATOM 655 C C . ASN A 1 78 ? 3.404 6.363 -8.697 1.00 94.19 78 ASN A C 1
ATOM 657 O O . ASN A 1 78 ? 2.946 6.898 -7.694 1.00 94.19 78 ASN A O 1
ATOM 661 N N . VAL A 1 79 ? 4.289 5.368 -8.638 1.00 93.50 79 VAL A N 1
ATOM 662 C CA . VAL A 1 79 ? 4.756 4.778 -7.377 1.00 93.50 79 VAL A CA 1
ATOM 663 C C . VAL A 1 79 ? 5.413 5.822 -6.477 1.00 93.50 79 VAL A C 1
ATOM 665 O O . VAL A 1 79 ? 5.086 5.903 -5.299 1.00 93.50 79 VAL A O 1
ATOM 668 N N . ARG A 1 80 ? 6.261 6.705 -7.020 1.00 93.12 80 ARG A N 1
ATOM 669 C CA . ARG A 1 80 ? 6.843 7.811 -6.237 1.00 93.12 80 ARG A CA 1
ATOM 670 C C . ARG A 1 80 ? 5.793 8.745 -5.636 1.00 93.12 80 ARG A C 1
ATOM 672 O O . ARG A 1 80 ? 5.971 9.214 -4.516 1.00 93.12 80 ARG A O 1
ATOM 679 N N . ARG A 1 81 ? 4.711 9.030 -6.368 1.00 94.81 81 ARG A N 1
ATOM 680 C CA . ARG A 1 81 ? 3.598 9.840 -5.847 1.00 94.81 81 ARG A CA 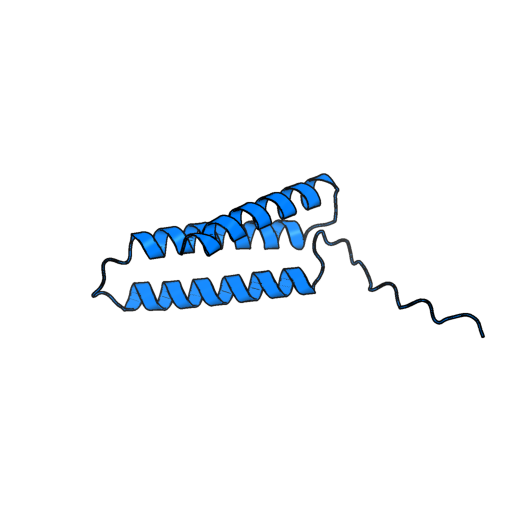1
ATOM 681 C C . ARG A 1 81 ? 2.876 9.113 -4.717 1.00 94.81 81 ARG A C 1
ATOM 683 O O . ARG A 1 81 ? 2.618 9.735 -3.696 1.00 94.81 81 ARG A O 1
ATOM 690 N N . LEU A 1 82 ? 2.613 7.815 -4.877 1.00 95.25 82 LEU A N 1
ATOM 691 C CA . LEU A 1 82 ? 1.992 6.996 -3.834 1.00 95.25 82 LEU A CA 1
ATOM 692 C C . LEU A 1 82 ? 2.853 6.958 -2.563 1.00 95.25 82 LEU A C 1
ATOM 694 O O . LEU A 1 82 ? 2.324 7.204 -1.487 1.00 95.25 82 LEU A O 1
ATOM 698 N N . PHE A 1 83 ? 4.174 6.780 -2.687 1.00 93.81 83 PHE A N 1
ATOM 699 C CA . PHE A 1 83 ? 5.104 6.876 -1.554 1.00 93.81 83 PHE A CA 1
ATOM 700 C C . PHE A 1 83 ? 5.031 8.226 -0.841 1.00 93.81 83 PHE A C 1
ATOM 702 O O . PHE A 1 83 ? 5.005 8.278 0.384 1.00 93.81 83 PHE A O 1
ATOM 709 N N . SER A 1 84 ? 4.990 9.326 -1.598 1.00 93.69 84 SER A N 1
ATOM 710 C CA . SER A 1 84 ? 4.889 10.662 -1.008 1.00 93.69 84 SER A CA 1
ATOM 711 C C . SER A 1 84 ? 3.604 10.830 -0.201 1.00 93.69 84 SER A C 1
ATOM 713 O O . SER A 1 84 ? 3.642 11.437 0.864 1.00 93.69 84 SER A O 1
ATOM 715 N N . VAL A 1 85 ? 2.480 10.309 -0.700 1.00 93.75 85 VAL A N 1
ATOM 716 C CA . VAL A 1 85 ? 1.199 10.387 0.009 1.00 93.75 85 VAL A CA 1
ATOM 717 C C . VAL A 1 85 ? 1.203 9.486 1.240 1.00 93.75 85 VAL A C 1
ATOM 719 O O . VAL A 1 85 ? 0.823 9.953 2.309 1.00 93.75 85 VAL A O 1
ATOM 722 N N . LEU A 1 86 ? 1.680 8.243 1.115 1.00 93.88 86 LEU A N 1
ATOM 723 C CA . LEU A 1 86 ? 1.795 7.307 2.235 1.00 93.88 86 LEU A CA 1
ATOM 724 C C . LEU A 1 86 ? 2.632 7.906 3.371 1.00 93.88 86 L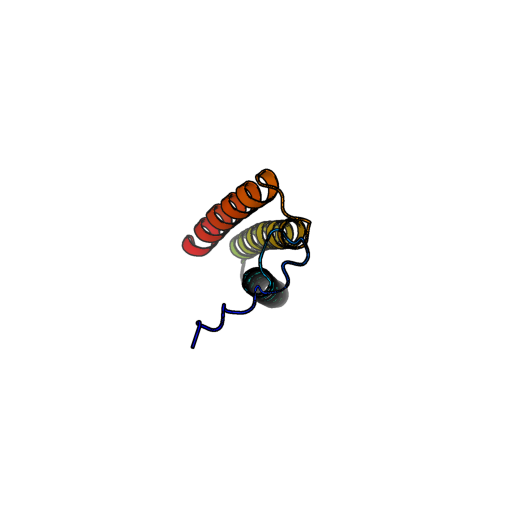EU A C 1
ATOM 726 O O . LEU A 1 86 ? 2.184 7.926 4.512 1.00 93.88 86 LEU A O 1
ATOM 730 N N . LYS A 1 87 ? 3.780 8.507 3.043 1.00 92.94 87 LYS A N 1
ATOM 731 C CA . LYS A 1 87 ? 4.631 9.190 4.020 1.00 92.94 87 LYS A CA 1
ATOM 732 C C . LYS A 1 87 ? 3.885 10.309 4.754 1.00 92.94 87 LYS A C 1
ATOM 734 O O . LYS A 1 87 ? 3.930 10.377 5.974 1.00 92.94 87 LYS A O 1
ATOM 739 N N . THR A 1 88 ? 3.139 11.151 4.035 1.00 92.62 88 THR A N 1
ATOM 740 C CA . THR A 1 88 ? 2.317 12.201 4.663 1.00 92.62 88 THR A CA 1
ATOM 741 C C . THR A 1 88 ? 1.190 11.637 5.535 1.00 92.62 88 THR A C 1
ATOM 743 O O . THR A 1 88 ? 0.765 12.304 6.475 1.00 92.62 88 THR A O 1
ATOM 746 N N . LEU A 1 89 ? 0.664 10.450 5.223 1.00 89.56 89 LEU A N 1
ATOM 747 C CA . LEU A 1 89 ? -0.353 9.791 6.045 1.00 89.56 89 LEU A CA 1
ATOM 748 C C . LEU A 1 89 ? 0.231 9.208 7.335 1.00 89.56 89 LEU A C 1
ATOM 750 O O . LEU A 1 89 ? -0.468 9.223 8.341 1.00 89.56 89 LEU A O 1
ATOM 754 N N . GLN A 1 90 ? 1.477 8.734 7.300 1.00 86.94 90 GLN A N 1
ATOM 755 C CA . GLN A 1 90 ? 2.192 8.185 8.457 1.00 86.94 90 GLN A CA 1
ATOM 756 C C . GLN A 1 90 ? 2.746 9.288 9.375 1.00 86.94 90 GLN A C 1
ATOM 758 O O . GLN A 1 90 ? 2.678 9.173 10.586 1.00 86.94 90 GLN A O 1
ATOM 763 N N . GLU A 1 91 ? 3.218 10.411 8.823 1.00 85.19 91 GLU A N 1
ATOM 764 C CA . GLU A 1 91 ? 3.713 11.561 9.609 1.00 85.19 91 GLU A CA 1
ATOM 765 C C . GLU A 1 91 ? 2.603 12.366 10.314 1.00 85.19 91 GLU A C 1
ATOM 767 O O . GLU A 1 91 ? 2.894 13.291 11.069 1.00 85.19 91 GLU A O 1
ATOM 772 N N . LYS A 1 92 ? 1.331 12.076 10.015 1.00 63.19 92 LYS A N 1
ATOM 773 C CA . LYS A 1 92 ? 0.155 12.732 10.61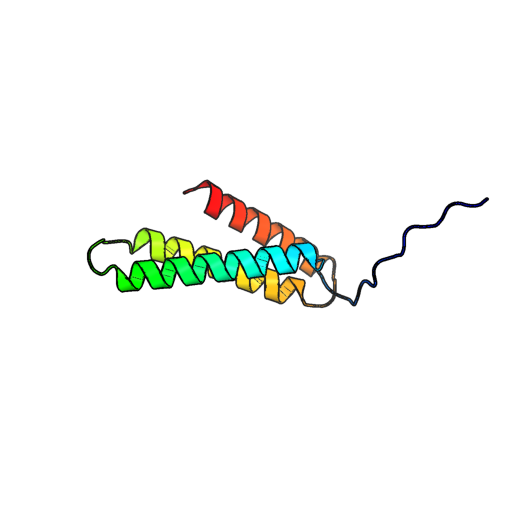4 1.00 63.19 92 LYS A CA 1
ATOM 774 C C . LYS A 1 92 ? -0.465 11.939 11.772 1.00 63.19 92 LYS A C 1
ATOM 776 O O . LYS A 1 92 ? -1.555 12.309 12.220 1.00 63.19 92 LYS A O 1
ATOM 781 N N . GLU A 1 93 ? 0.185 10.857 12.187 1.00 53.66 93 GLU A N 1
ATOM 782 C CA . GLU A 1 93 ? -0.047 10.188 13.475 1.00 53.66 93 GLU A CA 1
ATOM 783 C C . GLU A 1 93 ? 0.470 11.044 14.632 1.00 53.66 93 GLU A C 1
ATOM 785 O O . GLU A 1 93 ? -0.270 11.139 15.637 1.00 53.66 93 GLU A O 1
#